Protein AF-A0A3D3A6R5-F1 (afdb_monomer_lite)

Secondary structure (DSSP, 8-state):
--PPPHHHHHHHHHHHHHHHTS---SHHHHHHHHHHHHHH-TTSPPPHHHHHHHTTSS---SPPPHHHHHHHHHHTT-SSHHHHHH--S-------

pLDDT: mean 77.85, std 13.07, range [34.91, 89.19]

Structure (mmCIF, N/CA/C/O backbone):
data_AF-A0A3D3A6R5-F1
#
_entry.id   AF-A0A3D3A6R5-F1
#
loop_
_atom_site.group_PDB
_atom_site.id
_atom_site.type_symbol
_atom_site.label_atom_id
_atom_site.label_alt_id
_atom_site.label_comp_id
_atom_site.label_asym_id
_atom_site.label_entity_id
_atom_site.label_seq_id
_atom_site.pdbx_PDB_ins_code
_atom_site.Cartn_x
_atom_site.Cartn_y
_atom_site.Cartn_z
_atom_site.occupancy
_atom_site.B_iso_or_equiv
_atom_site.auth_seq_id
_atom_site.auth_comp_id
_atom_site.auth_asym_id
_atom_site.auth_atom_id
_atom_site.pdbx_PDB_model_num
ATOM 1 N N . MET A 1 1 ? 16.345 14.469 -4.194 1.00 46.00 1 MET A N 1
ATOM 2 C CA . MET A 1 1 ? 15.728 13.136 -4.389 1.00 46.00 1 MET A CA 1
ATOM 3 C C . MET A 1 1 ? 14.357 13.346 -5.011 1.00 46.00 1 MET A C 1
ATOM 5 O O . MET A 1 1 ? 13.732 14.325 -4.622 1.00 46.00 1 MET A O 1
ATOM 9 N N . PRO A 1 2 ? 13.914 12.539 -5.990 1.00 46.31 2 PRO A N 1
ATOM 10 C CA . PRO A 1 2 ? 12.649 12.792 -6.671 1.00 46.31 2 PRO A CA 1
ATOM 11 C C . PRO A 1 2 ? 11.482 12.539 -5.712 1.00 46.31 2 PRO A C 1
ATOM 13 O O . PRO A 1 2 ? 11.267 11.416 -5.259 1.00 46.31 2 PRO A O 1
ATOM 16 N N . SER A 1 3 ? 10.770 13.611 -5.380 1.00 55.88 3 SER A N 1
ATOM 17 C CA . SER A 1 3 ? 9.514 13.600 -4.639 1.00 55.88 3 SER A CA 1
ATOM 18 C C . SER A 1 3 ? 8.502 12.781 -5.436 1.00 55.88 3 SER A C 1
ATOM 20 O O . SER A 1 3 ? 8.252 13.092 -6.601 1.00 55.88 3 SER A O 1
ATOM 22 N N . THR A 1 4 ? 7.949 11.714 -4.858 1.00 65.38 4 THR A N 1
ATOM 23 C CA . THR A 1 4 ? 6.863 10.987 -5.535 1.00 65.38 4 THR A CA 1
ATOM 24 C C . THR A 1 4 ? 5.641 11.902 -5.537 1.00 65.38 4 THR A C 1
ATOM 26 O O . THR A 1 4 ? 5.224 12.318 -4.455 1.00 65.38 4 THR A O 1
ATOM 29 N N . PRO A 1 5 ? 5.095 12.279 -6.705 1.00 71.75 5 PRO A N 1
ATOM 30 C CA . PRO A 1 5 ? 3.966 13.191 -6.745 1.00 71.75 5 PRO A CA 1
ATOM 31 C C . PRO A 1 5 ? 2.738 12.527 -6.101 1.00 71.75 5 PRO A C 1
ATOM 33 O O . PRO A 1 5 ? 2.493 11.336 -6.339 1.00 71.75 5 PRO A O 1
ATOM 36 N N . PRO A 1 6 ? 1.970 13.274 -5.289 1.00 71.25 6 PRO A N 1
ATOM 37 C CA . PRO A 1 6 ? 0.837 12.736 -4.537 1.00 71.25 6 PRO A CA 1
ATOM 38 C C . PRO A 1 6 ? -0.235 12.122 -5.448 1.00 71.25 6 PRO A C 1
ATOM 40 O O . PRO A 1 6 ? -0.842 11.120 -5.078 1.00 71.25 6 PRO A O 1
ATOM 43 N N . ASP A 1 7 ? -0.401 12.635 -6.671 1.00 79.69 7 ASP A N 1
ATOM 44 C CA . ASP A 1 7 ? -1.348 12.106 -7.660 1.00 79.69 7 ASP A CA 1
ATOM 45 C C . ASP A 1 7 ? -1.025 10.671 -8.098 1.00 79.69 7 ASP A C 1
ATOM 47 O O . ASP A 1 7 ? -1.922 9.840 -8.256 1.00 79.69 7 ASP A O 1
ATOM 51 N N . LEU A 1 8 ? 0.264 10.356 -8.278 1.00 82.94 8 LEU A N 1
ATOM 52 C CA . LEU A 1 8 ? 0.691 8.999 -8.624 1.00 82.94 8 LEU A CA 1
ATOM 53 C C . LEU A 1 8 ? 0.502 8.059 -7.436 1.00 82.94 8 LEU A C 1
ATOM 55 O O . LEU A 1 8 ? 0.049 6.935 -7.610 1.00 82.94 8 LEU A O 1
ATOM 59 N N . LEU A 1 9 ? 0.803 8.510 -6.222 1.00 81.88 9 LEU A N 1
ATOM 60 C CA . LEU A 1 9 ? 0.584 7.685 -5.041 1.00 81.88 9 LEU A CA 1
ATOM 61 C C . LEU A 1 9 ? -0.903 7.344 -4.869 1.00 81.88 9 LEU A C 1
ATOM 63 O O . LEU A 1 9 ? -1.242 6.173 -4.744 1.00 81.88 9 LEU A O 1
ATOM 67 N N . ALA A 1 10 ? -1.790 8.339 -4.945 1.00 83.50 10 ALA A N 1
ATOM 68 C CA . ALA A 1 10 ? -3.233 8.134 -4.813 1.00 83.50 10 ALA A CA 1
ATOM 69 C C . ALA A 1 10 ? -3.783 7.144 -5.851 1.00 83.50 10 ALA A C 1
ATOM 71 O O . ALA A 1 10 ? -4.650 6.324 -5.555 1.00 83.50 10 ALA A O 1
ATOM 72 N N . ARG A 1 11 ? -3.259 7.194 -7.077 1.00 86.31 11 ARG A N 1
ATOM 73 C CA . ARG A 1 11 ? -3.671 6.295 -8.153 1.00 86.31 11 ARG A CA 1
ATOM 74 C C . ARG A 1 11 ? -3.165 4.867 -7.943 1.00 86.31 11 ARG A C 1
ATOM 76 O O . ARG A 1 11 ? -3.939 3.941 -8.147 1.00 86.31 11 ARG A O 1
ATOM 83 N N . LEU A 1 12 ? -1.931 4.695 -7.461 1.00 85.75 12 LEU A N 1
ATOM 84 C CA . LEU A 1 12 ? -1.391 3.375 -7.113 1.00 85.75 12 LEU A CA 1
ATOM 85 C C . LEU A 1 12 ? -2.224 2.728 -6.010 1.00 85.75 12 LEU A C 1
ATOM 87 O O . LEU A 1 12 ? -2.529 1.545 -6.081 1.00 85.75 12 LEU A O 1
ATOM 91 N N . LEU A 1 13 ? -2.611 3.514 -5.008 1.00 85.00 13 LEU A N 1
ATOM 92 C CA . LEU A 1 13 ? -3.419 3.032 -3.894 1.00 85.00 13 LEU A CA 1
ATOM 93 C C . LEU A 1 13 ? -4.803 2.579 -4.351 1.00 85.00 13 LEU A C 1
ATOM 95 O O . LEU A 1 13 ? -5.226 1.505 -3.948 1.00 85.00 13 LEU A O 1
ATOM 99 N N . LYS A 1 14 ? -5.448 3.313 -5.264 1.00 86.88 14 LYS A N 1
ATOM 100 C CA . LYS A 1 14 ? -6.715 2.875 -5.871 1.00 86.88 14 LYS A CA 1
ATOM 101 C C . LYS A 1 14 ? -6.595 1.563 -6.637 1.00 86.88 14 LYS A C 1
ATOM 103 O O . LYS A 1 14 ? -7.507 0.742 -6.590 1.00 86.88 14 LYS A O 1
ATOM 108 N N . ASP A 1 15 ? -5.501 1.368 -7.370 1.00 88.25 15 ASP A N 1
ATOM 109 C CA . ASP A 1 15 ? -5.277 0.088 -8.040 1.00 88.25 15 ASP A CA 1
ATOM 110 C C . ASP A 1 15 ? -5.048 -1.023 -6.998 1.00 88.25 15 ASP A C 1
ATOM 112 O O . ASP A 1 15 ? -5.568 -2.122 -7.164 1.00 88.25 15 ASP A O 1
ATOM 116 N N . VAL A 1 16 ? -4.330 -0.740 -5.903 1.00 87.19 16 VAL A N 1
ATOM 117 C CA . VAL A 1 16 ? -4.108 -1.695 -4.802 1.00 87.19 16 VAL A CA 1
ATOM 118 C C . VAL A 1 16 ? -5.421 -2.073 -4.116 1.00 87.19 16 VAL A C 1
ATOM 120 O O . VAL A 1 16 ? -5.638 -3.256 -3.900 1.00 87.19 16 VAL A O 1
ATOM 123 N N . GLU A 1 17 ? -6.310 -1.115 -3.842 1.00 88.06 17 GLU A N 1
ATOM 124 C CA . GLU A 1 17 ? -7.667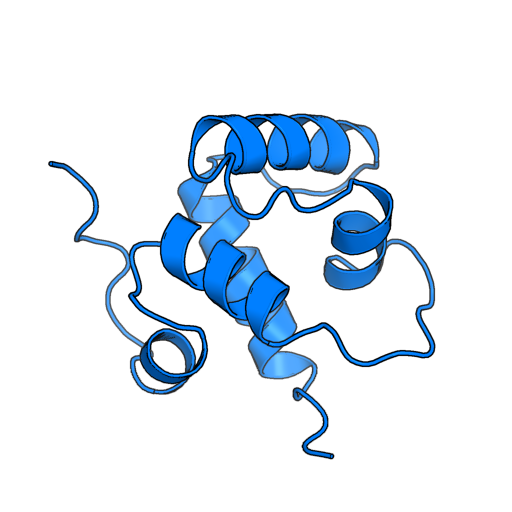 -1.363 -3.319 1.00 88.06 17 GLU A CA 1
ATOM 125 C C . GLU A 1 17 ? -8.485 -2.255 -4.256 1.00 88.06 17 GLU A C 1
ATOM 127 O O . GLU A 1 17 ? -9.201 -3.163 -3.835 1.00 88.06 17 GLU A O 1
ATOM 132 N N . ARG A 1 18 ? -8.350 -2.031 -5.5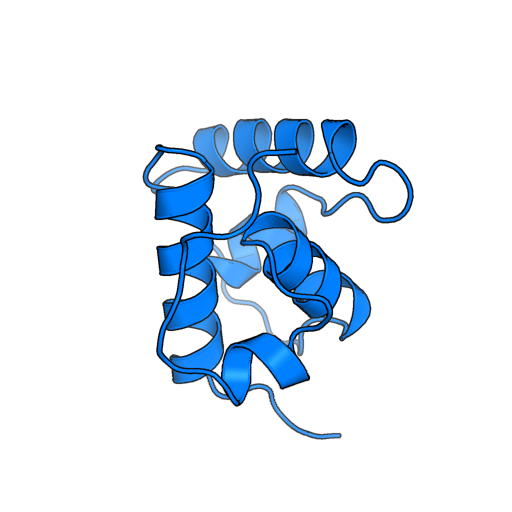66 1.00 86.50 18 ARG A N 1
ATOM 133 C CA . ARG A 1 18 ? -9.000 -2.866 -6.575 1.00 86.50 18 ARG A CA 1
ATOM 134 C C . ARG A 1 18 ? -8.407 -4.275 -6.623 1.00 86.50 18 ARG A C 1
ATOM 136 O O . ARG A 1 18 ? -9.161 -5.223 -6.818 1.00 86.50 18 ARG A O 1
ATOM 143 N N . ALA A 1 19 ? -7.091 -4.409 -6.473 1.00 86.19 19 ALA A N 1
ATOM 144 C CA . ALA A 1 19 ? -6.398 -5.695 -6.485 1.00 86.19 19 ALA A CA 1
ATOM 145 C C . ALA A 1 19 ? -6.669 -6.517 -5.218 1.00 86.19 19 ALA A C 1
ATOM 147 O O . ALA A 1 19 ? -6.867 -7.725 -5.319 1.00 86.19 19 ALA A O 1
ATOM 148 N N . SER A 1 20 ? -6.729 -5.869 -4.053 1.00 83.88 20 SER A N 1
ATOM 149 C CA . SER A 1 20 ? -7.095 -6.509 -2.785 1.00 83.88 20 SER A CA 1
ATOM 150 C C . SER A 1 20 ? -8.597 -6.777 -2.668 1.00 83.88 20 SER A C 1
ATOM 152 O O . SER A 1 20 ? -9.025 -7.603 -1.866 1.00 83.88 20 SER A O 1
ATOM 154 N N . GLY A 1 21 ? -9.422 -6.081 -3.457 1.00 85.00 21 GLY A N 1
ATOM 155 C CA . GLY A 1 21 ? -10.878 -6.180 -3.386 1.00 85.00 21 GLY A CA 1
ATOM 156 C C . GLY A 1 21 ? -11.476 -5.526 -2.136 1.00 85.00 21 GLY A C 1
ATOM 157 O O . GLY A 1 21 ? -12.625 -5.811 -1.799 1.00 85.00 21 GLY A O 1
ATOM 158 N N . MET A 1 22 ? -10.719 -4.659 -1.452 1.00 85.38 22 MET A N 1
ATOM 159 C CA . MET A 1 22 ? -11.157 -3.912 -0.269 1.00 85.38 22 MET A CA 1
ATOM 160 C C . MET A 1 22 ? -10.773 -2.432 -0.368 1.00 85.38 22 MET A C 1
ATOM 162 O O . MET A 1 22 ? -9.677 -2.089 -0.805 1.00 85.38 22 MET A O 1
ATOM 166 N N . GLU A 1 23 ? -11.666 -1.553 0.089 1.00 84.62 23 GLU A N 1
ATOM 167 C CA . GLU A 1 23 ? -11.371 -0.127 0.265 1.00 84.62 23 GLU A CA 1
ATOM 168 C C . GLU A 1 23 ? -10.645 0.095 1.594 1.00 84.62 23 GLU A C 1
ATOM 170 O O . GLU A 1 23 ? -11.126 -0.309 2.655 1.00 84.62 23 GLU A O 1
ATOM 175 N N . ILE A 1 24 ? -9.487 0.755 1.548 1.00 83.75 24 ILE A N 1
ATOM 176 C CA . ILE A 1 24 ? -8.667 1.004 2.731 1.00 83.75 24 ILE A CA 1
ATOM 177 C C . ILE A 1 24 ? -9.117 2.322 3.355 1.00 83.75 24 ILE A C 1
ATOM 179 O O . ILE A 1 24 ? -8.621 3.402 3.036 1.00 83.75 24 ILE A O 1
ATOM 183 N N . THR A 1 25 ? -10.064 2.233 4.284 1.00 82.50 25 THR A N 1
ATOM 184 C CA . THR A 1 25 ? -10.637 3.409 4.963 1.00 82.50 25 THR A CA 1
ATOM 185 C C . THR A 1 25 ? -10.181 3.523 6.414 1.00 82.50 25 THR A C 1
ATOM 187 O O . THR A 1 25 ? -10.177 4.609 6.995 1.00 82.50 25 THR A O 1
ATOM 190 N N . CYS A 1 26 ? -9.765 2.404 7.006 1.00 84.44 26 CYS A N 1
ATOM 191 C CA . CYS A 1 26 ? -9.474 2.276 8.422 1.00 84.44 26 CYS A CA 1
ATOM 192 C C . CYS A 1 26 ? -8.093 1.656 8.676 1.00 84.44 26 CYS A C 1
ATOM 194 O O . CYS A 1 26 ? -7.497 0.979 7.838 1.00 84.44 26 CYS A O 1
ATOM 196 N N . THR A 1 27 ? -7.596 1.818 9.908 1.00 85.62 27 THR A N 1
ATOM 197 C CA . THR A 1 27 ? -6.353 1.159 10.355 1.00 85.62 27 THR A CA 1
ATOM 198 C C . THR A 1 27 ? -6.432 -0.364 10.216 1.00 85.62 27 THR A C 1
ATOM 200 O O . THR A 1 27 ? -5.446 -0.972 9.820 1.00 85.62 27 THR A O 1
ATOM 203 N N . ARG A 1 28 ? -7.603 -0.959 10.482 1.00 86.94 28 ARG A N 1
ATOM 204 C CA . ARG A 1 28 ? -7.837 -2.402 10.330 1.00 86.94 28 ARG A CA 1
ATOM 205 C C . ARG A 1 28 ? -7.589 -2.869 8.897 1.00 86.94 28 ARG A C 1
ATOM 207 O O . ARG A 1 28 ? -6.929 -3.878 8.699 1.00 86.94 28 ARG A O 1
ATOM 214 N N . ASP A 1 29 ? -8.050 -2.114 7.908 1.00 88.69 29 ASP A N 1
ATOM 215 C CA . ASP A 1 29 ? -7.870 -2.473 6.498 1.00 88.69 29 ASP A CA 1
ATOM 216 C C . ASP A 1 29 ? -6.382 -2.419 6.118 1.00 88.69 29 ASP A C 1
ATOM 218 O O . ASP A 1 29 ? -5.876 -3.275 5.398 1.00 88.69 29 ASP A O 1
ATOM 222 N N . CYS A 1 30 ? -5.633 -1.469 6.696 1.00 87.00 30 CYS A N 1
ATOM 223 C CA . CYS A 1 30 ? -4.177 -1.427 6.555 1.00 87.00 30 CYS A CA 1
ATOM 224 C C . CYS A 1 30 ? -3.483 -2.645 7.193 1.00 87.00 30 CYS A C 1
ATOM 226 O O . CYS A 1 30 ? -2.430 -3.051 6.707 1.00 87.00 30 CYS A O 1
ATOM 228 N N . GLU A 1 31 ? -4.015 -3.201 8.287 1.00 89.12 31 GLU A N 1
ATOM 229 C CA . GLU A 1 31 ? -3.493 -4.432 8.900 1.00 89.12 31 GLU A CA 1
ATOM 230 C C . GLU A 1 31 ? -3.693 -5.621 7.963 1.00 89.12 31 GLU A C 1
ATOM 232 O O . GLU A 1 31 ? -2.720 -6.295 7.629 1.00 89.12 31 GLU A O 1
ATOM 237 N N . VAL A 1 32 ? -4.913 -5.793 7.449 1.00 89.19 32 VAL A N 1
ATOM 238 C CA . VAL A 1 32 ? -5.240 -6.867 6.501 1.00 89.19 32 VAL A CA 1
ATOM 239 C C . VAL A 1 32 ? -4.375 -6.759 5.245 1.00 89.19 32 VAL A C 1
ATOM 241 O O . VAL A 1 32 ? -3.705 -7.720 4.875 1.00 89.19 32 VAL A O 1
ATOM 244 N N . LEU A 1 33 ? -4.288 -5.572 4.637 1.00 87.19 33 LEU A N 1
ATOM 245 C CA . LEU A 1 33 ? -3.461 -5.353 3.449 1.00 87.19 33 LEU A CA 1
ATOM 246 C C . LEU A 1 33 ? -1.971 -5.602 3.729 1.00 87.19 33 LEU A C 1
ATOM 248 O O . LEU A 1 33 ? -1.258 -6.133 2.879 1.00 87.19 33 LEU A O 1
ATOM 252 N N . SER A 1 34 ? -1.480 -5.237 4.917 1.00 87.56 34 SER A N 1
ATOM 253 C CA . SER A 1 34 ? -0.102 -5.524 5.332 1.00 87.56 34 SER A CA 1
ATOM 254 C C . SER A 1 34 ? 0.166 -7.025 5.406 1.00 87.56 34 SER A C 1
ATOM 256 O O . SER A 1 34 ? 1.258 -7.459 5.030 1.00 87.56 34 SER A O 1
ATOM 258 N N . GLU A 1 35 ? -0.786 -7.805 5.913 1.00 88.44 35 GLU A N 1
ATOM 259 C CA . GLU A 1 35 ? -0.680 -9.260 5.983 1.00 88.44 35 GLU A CA 1
ATOM 260 C C . GLU A 1 35 ? -0.755 -9.894 4.593 1.00 88.44 35 GLU A C 1
ATOM 262 O O . GLU A 1 35 ? 0.072 -10.749 4.279 1.00 88.44 35 GLU A O 1
ATOM 267 N N . GLU A 1 36 ? -1.651 -9.419 3.727 1.00 87.56 36 GLU A N 1
ATOM 268 C CA . GLU A 1 36 ? -1.748 -9.882 2.340 1.00 87.56 36 GLU A CA 1
ATOM 269 C C . GLU A 1 36 ? -0.481 -9.584 1.538 1.00 87.56 36 GLU A C 1
ATOM 271 O O . GLU A 1 36 ? 0.080 -10.475 0.900 1.00 87.56 36 GLU A O 1
ATOM 276 N N . LEU A 1 37 ? 0.034 -8.355 1.621 1.00 85.25 37 LEU A N 1
ATOM 277 C CA . LEU A 1 37 ? 1.301 -7.973 0.994 1.00 85.25 37 LEU A CA 1
ATOM 278 C C . LEU A 1 37 ? 2.457 -8.829 1.511 1.00 85.25 37 LEU A C 1
ATOM 280 O O . LEU A 1 37 ? 3.351 -9.181 0.745 1.00 85.25 37 LEU A O 1
ATOM 284 N N . ARG A 1 38 ? 2.449 -9.183 2.800 1.00 85.81 38 ARG A N 1
ATOM 285 C CA . ARG A 1 38 ? 3.455 -10.066 3.399 1.00 85.81 38 ARG A CA 1
ATOM 286 C C . ARG A 1 38 ? 3.301 -11.516 2.938 1.00 85.81 38 ARG A C 1
ATOM 288 O O . ARG A 1 38 ? 4.314 -12.199 2.807 1.00 85.81 38 ARG A O 1
ATOM 295 N N . ALA A 1 39 ? 2.081 -11.989 2.705 1.00 85.75 39 ALA A N 1
ATOM 296 C CA . ALA A 1 39 ? 1.824 -13.311 2.144 1.00 85.75 39 ALA A CA 1
ATOM 297 C C . ALA A 1 39 ? 2.242 -13.386 0.664 1.00 85.75 39 ALA A C 1
ATOM 299 O O . ALA A 1 39 ? 2.801 -14.396 0.240 1.00 85.75 39 ALA A O 1
ATOM 300 N N . PHE A 1 40 ? 2.032 -12.305 -0.093 1.00 83.19 40 PHE A N 1
A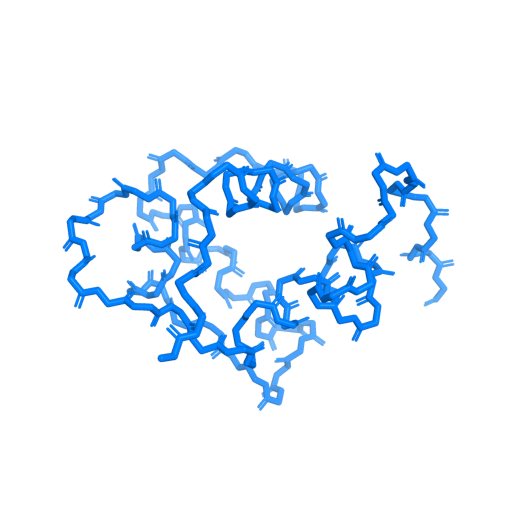TOM 301 C CA . PHE A 1 40 ? 2.379 -12.204 -1.510 1.00 83.19 40 PHE A CA 1
ATOM 302 C C . PHE A 1 40 ? 3.883 -11.979 -1.746 1.00 83.19 40 PHE A C 1
ATOM 304 O O . PHE A 1 40 ? 4.526 -12.731 -2.476 1.00 83.19 40 PHE A O 1
ATOM 311 N N . ASP A 1 41 ? 4.470 -10.965 -1.104 1.00 76.69 41 ASP A N 1
ATOM 312 C CA . ASP A 1 41 ? 5.887 -10.598 -1.212 1.00 76.69 41 ASP A CA 1
ATOM 313 C C . ASP A 1 41 ? 6.510 -10.513 0.192 1.00 76.69 41 ASP A C 1
ATOM 315 O O . ASP A 1 41 ? 6.881 -9.458 0.712 1.00 76.69 41 ASP A O 1
ATOM 319 N N . GLY A 1 42 ? 6.660 -11.680 0.827 1.00 74.94 42 GLY A N 1
ATOM 320 C CA . GLY A 1 42 ? 7.272 -11.809 2.157 1.00 74.94 42 GLY A CA 1
ATOM 321 C C . GLY A 1 42 ? 8.741 -11.375 2.228 1.00 74.94 42 GLY A C 1
ATOM 322 O O . GLY A 1 42 ? 9.321 -11.317 3.313 1.00 74.94 42 GLY A O 1
ATOM 323 N N . ARG A 1 43 ? 9.351 -11.052 1.081 1.00 76.44 43 ARG A N 1
ATOM 324 C CA . ARG A 1 43 ? 10.718 -10.538 0.972 1.00 76.44 43 ARG A CA 1
ATOM 325 C C . ARG A 1 43 ? 10.790 -9.048 1.307 1.00 76.44 43 ARG A C 1
ATOM 327 O O . ARG A 1 43 ? 11.808 -8.606 1.837 1.00 76.44 43 ARG A O 1
ATOM 334 N N . PHE A 1 44 ? 9.719 -8.299 1.039 1.00 75.00 44 PHE A N 1
ATOM 335 C CA . PHE A 1 44 ? 9.617 -6.869 1.325 1.00 75.00 44 PHE A CA 1
ATOM 336 C C . PHE A 1 44 ? 8.277 -6.528 1.998 1.00 75.00 44 PHE A C 1
ATOM 338 O O . PHE A 1 44 ? 7.446 -5.843 1.396 1.00 75.00 44 PHE A O 1
ATOM 345 N N . PRO A 1 45 ? 8.065 -6.959 3.259 1.00 76.06 45 PRO A N 1
ATOM 346 C CA . PRO A 1 45 ? 6.830 -6.672 3.975 1.00 76.06 45 PRO A CA 1
ATOM 347 C C . PRO A 1 45 ? 6.663 -5.164 4.190 1.00 76.06 45 PRO A C 1
ATOM 349 O O . PRO A 1 45 ? 7.577 -4.472 4.647 1.00 76.06 45 PRO A O 1
ATOM 352 N N . VAL A 1 46 ? 5.473 -4.654 3.878 1.00 82.38 46 VAL A N 1
ATOM 353 C CA . VAL A 1 46 ? 5.113 -3.253 4.108 1.00 82.38 46 VAL A CA 1
ATOM 354 C C . VAL A 1 46 ? 4.360 -3.162 5.425 1.00 82.38 46 VAL A C 1
ATOM 356 O O . VAL A 1 46 ? 3.278 -3.715 5.545 1.00 82.38 46 VAL A O 1
ATOM 359 N N . SER A 1 47 ? 4.916 -2.460 6.411 1.00 83.06 47 SER A N 1
ATOM 360 C CA . SER A 1 47 ? 4.258 -2.291 7.709 1.00 83.06 47 SER A CA 1
ATOM 361 C C . SER A 1 47 ? 2.978 -1.459 7.608 1.00 83.06 47 SER A C 1
ATOM 363 O O . SER A 1 47 ? 2.923 -0.471 6.873 1.00 83.06 47 SER A O 1
ATOM 365 N N . VAL A 1 48 ? 2.011 -1.762 8.474 1.00 85.75 48 VAL A N 1
ATOM 366 C CA . VAL A 1 48 ? 0.768 -0.995 8.682 1.00 85.75 48 VAL A CA 1
ATOM 367 C C . VAL A 1 48 ? 1.043 0.500 8.848 1.00 85.75 48 VAL A C 1
ATOM 369 O O . VAL A 1 48 ? 0.384 1.332 8.239 1.00 85.75 48 VAL A O 1
ATOM 372 N N . SER A 1 49 ? 2.077 0.866 9.609 1.00 83.88 49 SER A N 1
ATOM 373 C CA . SER A 1 49 ? 2.496 2.260 9.799 1.00 83.88 49 SER A CA 1
ATOM 374 C C . SER A 1 49 ? 2.863 2.965 8.489 1.00 83.88 49 SER A C 1
ATOM 376 O O . SER A 1 49 ? 2.640 4.165 8.358 1.00 83.88 49 SER A O 1
ATOM 378 N N . THR A 1 50 ? 3.423 2.238 7.522 1.00 84.81 50 THR A N 1
ATOM 379 C CA . THR A 1 50 ? 3.766 2.757 6.193 1.00 84.81 50 THR A CA 1
ATOM 380 C C . THR A 1 50 ? 2.520 2.877 5.326 1.00 84.81 50 THR A C 1
ATOM 382 O O . THR A 1 50 ? 2.334 3.913 4.697 1.00 84.81 50 THR A O 1
ATOM 385 N N . LEU A 1 51 ? 1.631 1.877 5.352 1.00 84.25 51 LEU A N 1
ATOM 386 C CA . LEU A 1 51 ? 0.351 1.928 4.639 1.00 84.25 51 LEU A CA 1
ATOM 387 C C . LEU A 1 51 ? -0.509 3.090 5.134 1.00 84.25 51 LEU A C 1
ATOM 389 O O . LEU A 1 51 ? -0.939 3.906 4.331 1.00 84.25 51 LEU A O 1
ATOM 393 N N . ARG A 1 52 ? -0.649 3.266 6.452 1.00 85.06 52 ARG A N 1
ATOM 394 C CA . ARG A 1 52 ? -1.386 4.396 7.039 1.00 85.06 52 ARG A CA 1
ATOM 395 C C . ARG A 1 52 ? -0.889 5.750 6.530 1.00 85.06 52 ARG A C 1
ATOM 397 O O . ARG A 1 52 ? -1.684 6.660 6.343 1.00 85.06 52 ARG A O 1
ATOM 404 N N . ARG A 1 53 ? 0.414 5.883 6.277 1.00 83.06 53 ARG A N 1
ATOM 405 C CA . ARG A 1 53 ? 0.996 7.089 5.671 1.00 83.06 53 ARG A CA 1
ATOM 406 C C . ARG A 1 53 ? 0.717 7.172 4.171 1.00 83.06 53 ARG A C 1
ATOM 408 O O . ARG A 1 53 ? 0.402 8.254 3.695 1.00 83.06 53 ARG A O 1
ATOM 415 N N . CYS A 1 54 ? 0.811 6.061 3.434 1.00 79.88 54 CYS A N 1
ATOM 416 C CA . CYS A 1 54 ? 0.466 6.016 2.010 1.00 79.88 54 CYS A CA 1
ATOM 417 C C . CYS A 1 54 ? -0.985 6.455 1.777 1.00 79.88 54 CYS A C 1
ATOM 419 O O . CYS A 1 54 ? -1.225 7.344 0.970 1.00 79.88 54 CYS A O 1
ATOM 421 N N . PHE A 1 55 ? -1.927 5.884 2.530 1.00 80.38 55 PHE A N 1
ATOM 422 C CA . PHE A 1 55 ? -3.364 6.165 2.443 1.00 80.38 55 PHE A CA 1
ATOM 423 C C . PHE A 1 55 ? -3.776 7.513 3.058 1.00 80.38 55 PHE A C 1
ATOM 425 O O . PHE A 1 55 ? -4.958 7.831 3.101 1.00 80.38 55 PHE A O 1
ATOM 432 N N . GLY A 1 56 ? -2.827 8.320 3.546 1.00 78.31 56 GLY A N 1
ATOM 433 C CA . GLY A 1 56 ? -3.129 9.631 4.123 1.00 78.31 56 GLY A CA 1
ATOM 434 C C . GLY A 1 56 ? -3.871 9.582 5.465 1.00 78.31 56 GLY A C 1
ATOM 435 O O . GLY A 1 56 ? -4.389 10.603 5.904 1.00 78.31 56 GLY A O 1
ATOM 436 N N . LEU A 1 57 ? -3.897 8.430 6.149 1.00 78.12 57 LEU A N 1
ATOM 437 C CA . LEU A 1 57 ? -4.473 8.282 7.495 1.00 78.12 57 LEU A CA 1
ATOM 438 C C . LEU A 1 57 ? -3.614 8.952 8.581 1.00 78.12 57 LEU A C 1
ATOM 440 O O . LEU A 1 57 ? -4.081 9.155 9.701 1.00 78.12 57 LEU A O 1
ATOM 444 N N . ILE A 1 58 ? -2.342 9.238 8.290 1.00 79.31 58 ILE A N 1
ATOM 445 C CA . ILE A 1 58 ? -1.421 9.958 9.178 1.00 79.31 58 ILE A CA 1
ATOM 446 C C . ILE A 1 58 ? -0.596 10.938 8.342 1.00 79.31 58 ILE A C 1
ATOM 448 O O . ILE A 1 58 ? -0.090 10.568 7.281 1.00 79.31 58 ILE A O 1
ATOM 452 N N . GLU A 1 59 ? -0.383 12.148 8.862 1.00 64.62 59 GLU A N 1
ATOM 453 C CA . GLU A 1 59 ? 0.559 13.113 8.292 1.00 64.62 59 GLU A CA 1
ATOM 454 C C . GLU A 1 59 ? 1.989 12.553 8.310 1.00 64.62 59 GLU A C 1
ATOM 456 O O . GLU A 1 59 ? 2.553 12.223 9.358 1.00 64.62 59 GLU A O 1
ATOM 461 N N . ALA A 1 60 ? 2.582 12.414 7.126 1.00 63.03 60 ALA A N 1
ATOM 462 C CA . ALA A 1 60 ? 3.905 11.836 6.952 1.00 63.03 60 ALA A CA 1
ATOM 463 C C . ALA A 1 60 ? 4.868 12.858 6.336 1.00 63.03 60 ALA A C 1
ATOM 465 O O . ALA A 1 60 ? 4.769 13.152 5.144 1.00 63.03 60 ALA A O 1
ATOM 466 N N . PRO A 1 61 ? 5.860 13.353 7.095 1.00 49.12 61 PRO A N 1
ATOM 467 C CA . PRO A 1 61 ? 6.956 14.123 6.534 1.00 49.12 61 PRO A CA 1
ATOM 468 C C . PRO A 1 6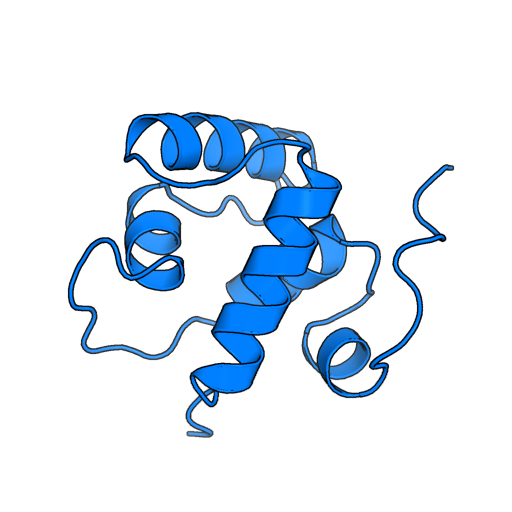1 ? 7.985 13.145 5.956 1.00 49.12 61 PRO A C 1
ATOM 470 O O . PRO A 1 61 ? 9.003 12.859 6.581 1.00 49.12 61 PRO A O 1
ATOM 473 N N . GLY A 1 62 ? 7.722 12.537 4.799 1.00 54.38 62 GLY A N 1
ATOM 474 C CA . GLY A 1 62 ? 8.721 11.622 4.252 1.00 54.38 62 GLY A CA 1
ATOM 475 C C . GLY A 1 62 ? 8.316 10.833 3.026 1.00 54.38 62 GLY A C 1
ATOM 476 O O . GLY A 1 62 ? 7.326 10.112 3.026 1.00 54.38 62 GLY A O 1
ATOM 477 N N . ASN A 1 63 ? 9.172 10.935 2.012 1.00 63.44 63 ASN A N 1
ATOM 478 C CA . ASN A 1 63 ? 9.161 10.123 0.804 1.00 63.44 63 ASN A CA 1
ATOM 479 C C . ASN A 1 63 ? 9.097 8.622 1.126 1.00 63.44 63 ASN A C 1
ATOM 481 O O . ASN A 1 63 ? 9.833 8.130 1.984 1.00 63.44 63 ASN A O 1
ATOM 485 N N . PHE A 1 64 ? 8.271 7.886 0.386 1.00 75.44 64 PHE A N 1
ATOM 486 C CA . PHE A 1 64 ? 8.250 6.428 0.447 1.00 75.44 64 PHE A CA 1
ATOM 487 C C . PHE A 1 64 ? 9.470 5.847 -0.264 1.00 75.44 64 PHE A C 1
ATOM 489 O O . PHE A 1 64 ? 9.905 6.343 -1.307 1.00 75.44 64 PHE A O 1
ATOM 496 N N . SER A 1 65 ? 10.024 4.770 0.291 1.00 77.25 65 SER A N 1
ATOM 497 C CA . SER A 1 65 ? 11.114 4.043 -0.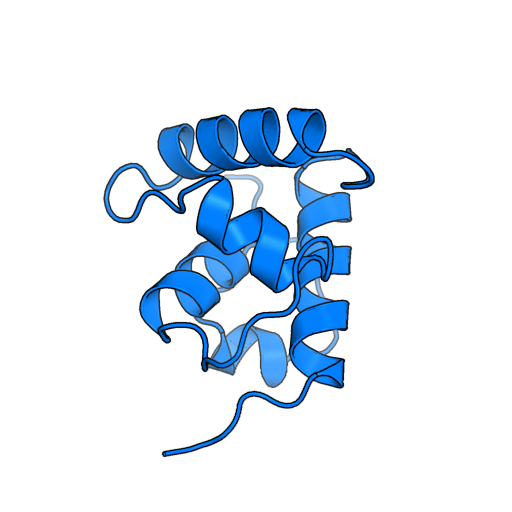355 1.00 77.25 65 SER A CA 1
ATOM 498 C C . SER A 1 65 ? 10.653 3.489 -1.703 1.00 77.25 65 SER A C 1
ATOM 500 O O . SER A 1 65 ? 9.564 2.923 -1.807 1.00 77.25 65 SER A O 1
ATOM 502 N N . GLN A 1 66 ? 11.518 3.562 -2.721 1.00 81.00 66 GLN A N 1
ATOM 503 C CA . GLN A 1 66 ? 11.259 2.931 -4.023 1.00 81.00 66 GLN A CA 1
ATOM 504 C C 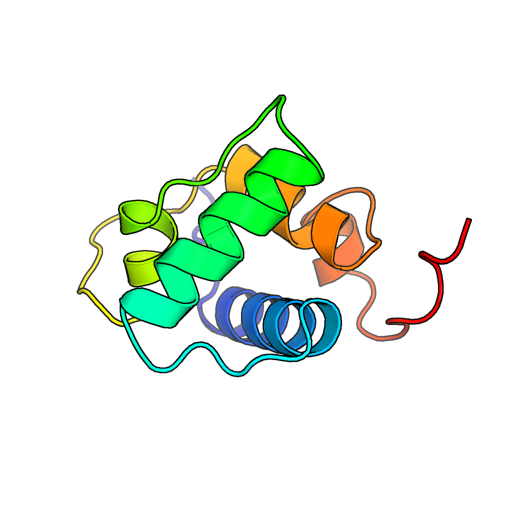. GLN A 1 66 ? 10.916 1.447 -3.883 1.00 81.00 66 GLN A C 1
ATOM 506 O O . GLN A 1 66 ? 10.093 0.943 -4.634 1.00 81.00 66 GLN A O 1
ATOM 511 N N . THR A 1 67 ? 11.504 0.753 -2.907 1.00 82.75 67 THR A N 1
ATOM 512 C CA . THR A 1 67 ? 11.174 -0.641 -2.601 1.00 82.75 67 THR A CA 1
ATOM 513 C C . THR A 1 67 ? 9.700 -0.806 -2.240 1.00 82.75 67 THR A C 1
ATOM 515 O O . THR A 1 67 ? 9.043 -1.642 -2.837 1.00 82.75 67 THR A O 1
ATOM 518 N N . THR A 1 68 ? 9.155 0.034 -1.353 1.00 84.38 68 THR A N 1
ATOM 519 C CA . THR A 1 68 ? 7.734 0.003 -0.970 1.00 84.38 68 THR A CA 1
ATOM 520 C C . THR A 1 68 ? 6.829 0.273 -2.167 1.00 84.38 68 THR A C 1
ATOM 522 O O . THR A 1 68 ? 5.874 -0.462 -2.393 1.00 84.38 68 THR A O 1
ATOM 525 N N . LEU A 1 69 ? 7.159 1.289 -2.970 1.00 85.94 69 LEU A N 1
ATOM 526 C CA . LEU A 1 69 ? 6.405 1.609 -4.182 1.00 85.94 69 LEU A CA 1
ATOM 527 C C . LEU A 1 69 ? 6.462 0.467 -5.206 1.00 85.94 69 LEU A C 1
ATOM 529 O O . LEU A 1 69 ? 5.463 0.166 -5.850 1.00 85.94 69 LEU A O 1
ATOM 533 N N . ASN A 1 70 ? 7.614 -0.193 -5.343 1.00 87.94 70 ASN A N 1
ATOM 534 C CA . ASN A 1 70 ? 7.771 -1.362 -6.203 1.00 87.94 70 ASN A CA 1
ATOM 535 C C . ASN A 1 70 ? 6.976 -2.562 -5.685 1.00 87.94 70 ASN A C 1
ATOM 537 O O . ASN A 1 70 ? 6.384 -3.256 -6.500 1.00 87.94 70 ASN A O 1
ATOM 541 N N . THR A 1 71 ? 6.938 -2.805 -4.372 1.00 87.12 71 THR A N 1
ATOM 542 C CA . THR A 1 71 ? 6.123 -3.879 -3.785 1.00 87.12 71 THR A CA 1
ATOM 543 C C . THR A 1 71 ? 4.643 -3.648 -4.066 1.00 87.12 71 THR A C 1
ATOM 545 O O . THR A 1 71 ? 3.975 -4.550 -4.558 1.00 87.12 71 THR A O 1
ATOM 548 N N . LEU A 1 72 ? 4.148 -2.426 -3.840 1.00 85.81 72 LEU A N 1
ATOM 549 C CA . LEU A 1 72 ? 2.769 -2.060 -4.171 1.00 85.81 72 LEU A CA 1
ATOM 550 C C . LEU A 1 72 ? 2.502 -2.233 -5.672 1.00 85.81 72 LEU A C 1
ATOM 552 O O . LEU A 1 72 ? 1.535 -2.880 -6.040 1.00 85.81 72 LEU A O 1
ATOM 556 N N . ALA A 1 73 ? 3.398 -1.752 -6.540 1.00 88.19 73 ALA A N 1
ATOM 557 C CA . ALA A 1 73 ? 3.270 -1.928 -7.988 1.00 88.19 73 ALA A CA 1
ATOM 558 C C . ALA A 1 73 ? 3.235 -3.410 -8.415 1.00 88.19 73 ALA A C 1
ATOM 560 O O . ALA A 1 73 ? 2.476 -3.774 -9.308 1.00 88.19 73 ALA A O 1
ATOM 561 N N . ARG A 1 74 ? 4.022 -4.274 -7.766 1.00 86.81 74 ARG A N 1
ATOM 562 C CA . ARG A 1 74 ? 4.009 -5.727 -8.008 1.00 86.81 74 ARG A CA 1
ATOM 563 C C . ARG A 1 74 ? 2.730 -6.386 -7.553 1.00 86.81 74 ARG A C 1
ATOM 565 O O . ARG A 1 74 ? 2.250 -7.274 -8.246 1.00 86.81 74 ARG A O 1
ATOM 572 N N . TYR A 1 75 ? 2.180 -5.929 -6.437 1.00 85.69 75 TYR A N 1
ATOM 573 C CA . TYR A 1 75 ? 0.907 -6.415 -5.930 1.00 85.69 75 TYR A CA 1
ATOM 574 C C . TYR A 1 75 ? -0.240 -6.143 -6.919 1.00 85.69 75 TYR A C 1
ATOM 576 O O . TYR A 1 75 ? -1.080 -7.007 -7.129 1.00 85.69 75 TYR A O 1
ATOM 584 N N . VAL A 1 76 ? -0.215 -5.007 -7.627 1.00 86.94 76 VAL A N 1
ATOM 585 C CA . VAL A 1 76 ? -1.152 -4.714 -8.734 1.00 86.94 76 VAL A CA 1
ATOM 586 C C . VAL A 1 76 ? -0.788 -5.349 -10.084 1.00 86.94 76 VAL A C 1
ATOM 588 O O . VAL A 1 76 ? -1.481 -5.122 -11.071 1.00 86.94 76 VAL A O 1
ATOM 591 N N . GLY A 1 77 ? 0.272 -6.161 -10.151 1.00 84.75 77 GLY A N 1
ATOM 592 C CA . GLY A 1 77 ? 0.662 -6.899 -11.359 1.00 84.75 77 GLY A CA 1
ATOM 593 C C . GLY A 1 77 ? 1.746 -6.242 -12.223 1.00 84.75 77 GLY A C 1
ATOM 594 O O . GLY A 1 77 ? 2.016 -6.706 -13.328 1.00 84.75 77 GLY A O 1
ATOM 595 N N . HIS A 1 78 ? 2.419 -5.189 -11.748 1.00 86.31 78 HIS A N 1
ATOM 596 C CA . HIS A 1 78 ? 3.491 -4.508 -12.486 1.00 86.31 78 HIS A CA 1
ATOM 597 C C . HIS A 1 78 ? 4.890 -4.799 -11.932 1.00 86.31 78 HIS A C 1
ATOM 599 O O . HIS A 1 78 ? 5.125 -4.840 -10.732 1.00 86.31 78 HIS A O 1
ATOM 605 N N . SER A 1 79 ? 5.902 -4.879 -12.798 1.00 83.19 79 SER A N 1
ATOM 606 C CA . SER A 1 79 ? 7.272 -5.224 -12.377 1.00 83.19 79 SER A CA 1
ATOM 607 C C . SER A 1 79 ? 7.932 -4.194 -11.441 1.00 83.19 79 SER A C 1
ATOM 609 O O . SER A 1 79 ? 8.831 -4.538 -10.666 1.00 83.19 79 SER A O 1
ATOM 611 N N . SER A 1 80 ? 7.540 -2.918 -11.547 1.00 85.50 80 SER A N 1
ATOM 612 C CA . SER A 1 80 ? 8.076 -1.801 -10.757 1.00 85.50 80 SER A CA 1
ATOM 613 C C . SER A 1 80 ? 7.144 -0.586 -10.781 1.00 85.50 80 SER A C 1
ATOM 615 O O . SER A 1 80 ? 6.356 -0.425 -11.714 1.00 85.50 80 SER A O 1
ATOM 617 N N . PHE A 1 81 ? 7.299 0.321 -9.813 1.00 85.44 81 PHE A N 1
ATOM 618 C CA . PHE A 1 81 ? 6.558 1.584 -9.740 1.00 85.44 81 PHE A CA 1
ATOM 619 C C . PHE A 1 81 ? 6.718 2.421 -11.008 1.00 85.44 81 PHE A C 1
ATOM 621 O O . PHE A 1 81 ? 5.755 3.007 -11.482 1.00 85.44 81 PHE A O 1
ATOM 628 N N . ARG A 1 82 ? 7.915 2.424 -11.607 1.00 85.25 82 ARG A N 1
ATOM 629 C CA . ARG A 1 82 ? 8.176 3.132 -12.867 1.00 85.25 82 ARG A CA 1
ATOM 630 C C . ARG A 1 82 ? 7.399 2.535 -14.043 1.00 85.25 82 ARG A C 1
ATOM 632 O O . ARG A 1 82 ? 6.951 3.281 -14.910 1.00 85.25 82 ARG A O 1
ATOM 639 N N . ALA A 1 83 ? 7.261 1.209 -14.090 1.00 85.19 83 ALA A N 1
ATOM 640 C CA . ALA A 1 83 ? 6.475 0.531 -15.120 1.00 85.19 83 ALA A CA 1
ATOM 641 C C . ALA A 1 83 ? 4.979 0.822 -14.945 1.00 85.19 83 ALA A C 1
ATOM 643 O O . ALA A 1 83 ? 4.316 1.166 -15.918 1.00 85.19 83 ALA A O 1
ATOM 644 N N . TRP A 1 84 ? 4.485 0.777 -13.705 1.00 88.19 84 TRP A N 1
ATOM 645 C CA . TRP A 1 84 ? 3.112 1.155 -13.366 1.00 88.19 84 TRP A CA 1
ATOM 646 C C . TRP A 1 84 ? 2.826 2.629 -13.708 1.00 88.19 84 TRP A C 1
ATOM 648 O O . TRP A 1 84 ? 1.890 2.928 -14.441 1.00 88.19 84 TRP A O 1
ATOM 658 N N . SER A 1 85 ? 3.694 3.563 -13.299 1.00 85.81 85 SER A N 1
ATOM 659 C CA . SER A 1 85 ? 3.492 4.999 -13.544 1.00 85.81 85 SER A CA 1
ATOM 660 C C . SER A 1 85 ? 3.570 5.381 -15.025 1.00 85.81 85 SER A C 1
ATOM 662 O O . SER A 1 85 ? 3.053 6.424 -15.415 1.00 85.81 85 SER A O 1
ATOM 664 N N . SER A 1 86 ? 4.258 4.572 -15.839 1.00 81.88 86 SER A N 1
ATOM 665 C CA . SER A 1 86 ? 4.382 4.784 -17.287 1.00 81.88 86 SER A CA 1
ATOM 666 C C . SER A 1 86 ? 3.259 4.119 -18.082 1.00 81.88 86 SER A C 1
ATOM 668 O O . SER A 1 86 ? 3.052 4.493 -19.233 1.00 81.88 86 SER A O 1
ATOM 670 N N . ASN A 1 87 ? 2.542 3.153 -17.495 1.00 67.62 87 ASN A N 1
ATOM 671 C CA . ASN A 1 87 ? 1.490 2.404 -18.170 1.00 67.62 87 ASN A CA 1
ATOM 672 C C . ASN A 1 87 ? 0.120 2.688 -17.531 1.00 67.62 87 ASN A C 1
ATOM 674 O O . ASN A 1 87 ? -0.315 1.963 -16.641 1.00 67.62 87 ASN A O 1
ATOM 678 N N . PRO A 1 88 ? -0.595 3.734 -17.980 1.00 58.41 88 PRO A N 1
ATOM 679 C CA . PRO A 1 88 ? -1.879 4.126 -17.405 1.00 58.41 88 PRO A CA 1
ATOM 680 C C . PRO A 1 88 ? -3.039 3.145 -17.670 1.00 58.41 88 PRO A C 1
ATOM 682 O O . PRO A 1 88 ? -4.166 3.470 -17.296 1.00 58.41 88 PRO A O 1
ATOM 685 N N . GLN A 1 89 ? -2.808 2.010 -18.339 1.00 54.94 89 GLN A N 1
ATOM 686 C CA . GLN A 1 89 ? -3.825 1.082 -18.840 1.00 54.94 89 GLN A CA 1
ATOM 687 C C . GLN A 1 89 ? -3.308 -0.362 -18.714 1.00 54.94 89 GLN A C 1
ATOM 689 O O . GLN A 1 89 ? -2.481 -0.750 -19.531 1.00 54.94 89 GLN A O 1
ATOM 694 N N . ASP A 1 90 ? -3.718 -1.110 -17.681 1.00 49.28 90 ASP A N 1
ATOM 695 C CA . ASP A 1 90 ? -4.072 -2.552 -17.722 1.00 49.28 90 ASP A CA 1
ATOM 696 C C . ASP A 1 90 ? -3.931 -3.209 -16.325 1.00 49.28 90 ASP A C 1
ATOM 698 O O . ASP A 1 90 ? -2.827 -3.577 -15.929 1.00 49.28 90 ASP A O 1
ATOM 702 N N . PRO A 1 91 ? -5.027 -3.359 -15.554 1.00 54.72 91 PRO A N 1
ATOM 703 C CA . PRO A 1 91 ? -5.050 -4.174 -14.337 1.00 54.72 91 PRO A CA 1
ATOM 704 C C . PRO A 1 91 ? -5.401 -5.656 -14.619 1.00 54.72 91 PRO A C 1
ATOM 706 O O . PRO A 1 91 ? -6.087 -6.291 -13.824 1.00 54.72 91 PRO A O 1
ATOM 709 N N . THR A 1 92 ? -5.013 -6.233 -15.764 1.00 52.62 92 THR A N 1
ATOM 710 C CA . THR A 1 92 ? -5.464 -7.565 -16.225 1.00 52.62 92 THR A CA 1
ATOM 711 C C . THR A 1 92 ? -4.294 -8.463 -16.654 1.00 52.62 92 THR A C 1
ATOM 713 O O . THR A 1 92 ? -4.315 -9.141 -17.673 1.00 52.62 92 THR A O 1
ATOM 716 N N . THR A 1 93 ? -3.242 -8.569 -15.835 1.00 52.88 93 THR A N 1
ATOM 717 C CA . THR A 1 93 ? -2.269 -9.665 -16.020 1.00 52.88 93 THR A CA 1
ATOM 718 C C . THR A 1 93 ? -1.563 -10.082 -14.727 1.00 52.88 93 THR A C 1
ATOM 720 O O . THR A 1 93 ? -0.356 -9.971 -14.563 1.00 52.88 93 THR A O 1
ATOM 723 N N . ALA A 1 94 ? -2.325 -10.586 -13.758 1.00 47.72 94 ALA A N 1
ATOM 724 C CA . ALA A 1 94 ? -1.756 -11.347 -12.642 1.00 47.72 94 ALA A CA 1
ATOM 725 C C . ALA A 1 94 ? -2.691 -12.493 -12.232 1.00 47.72 94 ALA A C 1
ATOM 727 O O . ALA A 1 94 ? -3.044 -12.658 -11.073 1.00 47.72 94 ALA A O 1
ATOM 728 N N . ALA A 1 95 ? -3.112 -13.286 -13.215 1.00 40.34 95 ALA A N 1
ATOM 729 C CA . ALA A 1 95 ? -3.608 -14.633 -12.980 1.00 40.34 95 ALA A CA 1
ATOM 730 C C . ALA A 1 95 ? -2.626 -15.593 -13.647 1.00 40.34 95 ALA A C 1
ATOM 732 O O . ALA A 1 95 ? -2.718 -15.846 -14.851 1.00 40.34 95 ALA A O 1
ATOM 733 N N . ARG A 1 96 ? -1.644 -16.069 -12.883 1.00 34.91 96 ARG A N 1
ATOM 734 C CA . ARG A 1 96 ? -0.876 -17.263 -13.224 1.00 34.91 96 ARG A CA 1
ATOM 735 C C . ARG A 1 96 ? -0.251 -17.890 -11.995 1.00 34.91 96 ARG A C 1
ATOM 737 O O . ARG A 1 96 ? 0.402 -17.143 -11.239 1.00 34.91 96 ARG A O 1
#

Foldseek 3Di:
DDADDLVLLVVLVVLLCVLVVHDDPDLVVLVVSQVVLCVVCVVQGDDSVNVCVSVVVDDDPDGDDQSVCQSSCVSLPHNGNVRCSVDVDDSPPDDD

Radius of gyration: 12.4 Å; chains: 1; bounding box: 27×31×29 Å

Sequence (96 aa):
MPSTPPDLLARLLKDVERASGMEITCTRDCEVLSEELRAFDGRFPVSVSTLRRCFGLIEAPGNFSQTTLNTLARYVGHSSFRAWSSNPQDPTTAAR